Protein AF-A0A9Q3IS56-F1 (afdb_monomer_lite)

Radius of gyration: 15.57 Å; chains: 1; bounding box: 34×29×44 Å

Foldseek 3Di:
DDWDKDFDPVDPPVPRPDPVRIDTQDDDDDDDDDDPVNVCVSCVVVVVVLVVQCDFDFDADPVRNVGDTDHDDDDDDDDPPVRCCVVVVVPDD

Sequence (93 aa):
MGIVALSCLNLPPSICHKLPHLFLSNIMPGPQAANMTMISHLLMPLVDDLLHFKDPVEIPTFQRPNGRMIQVRLLTIVGDSGATHKVGGFASH

Structure (mmCIF, N/CA/C/O backbone):
data_AF-A0A9Q3IS56-F1
#
_entry.id   AF-A0A9Q3IS56-F1
#
loop_
_atom_site.group_PDB
_atom_site.id
_atom_site.type_symbol
_atom_site.label_atom_id
_atom_site.label_alt_id
_atom_site.label_comp_id
_atom_site.label_asym_id
_atom_site.label_entity_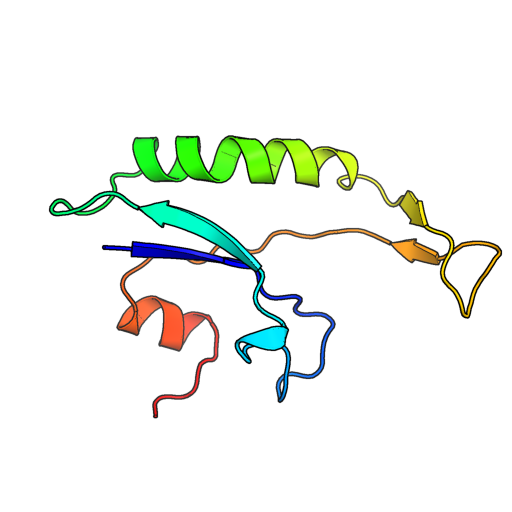id
_atom_site.label_seq_id
_atom_site.pdbx_PDB_ins_code
_atom_site.Cartn_x
_atom_site.Cartn_y
_atom_site.Cartn_z
_atom_site.occupancy
_atom_site.B_iso_or_equiv
_atom_site.auth_seq_id
_atom_site.auth_comp_id
_atom_site.auth_asym_id
_atom_site.auth_atom_id
_atom_site.pdbx_PDB_model_num
ATOM 1 N N . MET A 1 1 ? 3.765 -2.066 -21.477 1.00 70.31 1 MET A N 1
ATOM 2 C CA . MET A 1 1 ? 3.201 -1.177 -20.441 1.00 70.31 1 MET A CA 1
ATOM 3 C C . MET A 1 1 ? 3.075 -1.992 -19.172 1.00 70.31 1 MET A C 1
ATOM 5 O O . MET A 1 1 ? 2.534 -3.087 -19.246 1.00 70.31 1 MET A O 1
ATOM 9 N N . GLY A 1 2 ? 3.642 -1.517 -18.067 1.00 79.94 2 GLY A N 1
ATOM 10 C CA . GLY A 1 2 ? 3.519 -2.165 -16.756 1.00 79.94 2 GLY A CA 1
ATOM 11 C C . GLY A 1 2 ? 2.546 -1.399 -15.864 1.00 79.94 2 GLY A C 1
ATOM 12 O O . GLY A 1 2 ? 2.246 -0.238 -16.138 1.00 79.94 2 GLY A O 1
ATOM 13 N N . ILE A 1 3 ? 2.065 -2.030 -14.798 1.00 86.25 3 ILE A N 1
ATOM 14 C CA . ILE A 1 3 ? 1.191 -1.391 -13.809 1.00 86.25 3 ILE A CA 1
ATOM 15 C C . ILE A 1 3 ? 1.702 -1.658 -12.398 1.00 86.25 3 ILE A C 1
ATOM 17 O O . ILE A 1 3 ? 2.309 -2.695 -12.140 1.00 86.25 3 ILE A O 1
ATOM 21 N N . VAL A 1 4 ? 1.417 -0.732 -11.488 1.00 88.12 4 VAL A N 1
ATOM 22 C CA . VAL A 1 4 ? 1.546 -0.945 -10.044 1.00 88.12 4 VAL A CA 1
ATOM 23 C C . VAL A 1 4 ? 0.146 -0.987 -9.465 1.00 88.12 4 VAL A C 1
ATOM 25 O O . VAL A 1 4 ? -0.549 0.032 -9.436 1.00 88.12 4 VAL A O 1
ATOM 28 N N . ALA A 1 5 ? -0.261 -2.168 -9.016 1.00 89.94 5 ALA A N 1
ATOM 29 C CA . ALA A 1 5 ? -1.526 -2.384 -8.336 1.00 89.94 5 ALA A CA 1
ATOM 30 C C . ALA A 1 5 ? -1.268 -2.814 -6.889 1.00 89.94 5 ALA A C 1
ATOM 32 O O . ALA A 1 5 ? -0.386 -3.630 -6.624 1.00 89.94 5 ALA A O 1
ATOM 33 N N . LEU A 1 6 ? -2.050 -2.269 -5.962 1.00 90.62 6 LEU A N 1
ATOM 34 C CA . LEU A 1 6 ? -2.039 -2.637 -4.553 1.00 90.62 6 LEU A CA 1
ATOM 35 C C . LEU A 1 6 ? -3.253 -3.512 -4.246 1.00 90.62 6 LEU A C 1
ATOM 37 O O . LEU A 1 6 ? -4.361 -3.253 -4.714 1.00 90.62 6 LEU A O 1
ATOM 41 N N . SER A 1 7 ? -3.027 -4.536 -3.431 1.00 90.81 7 SER A N 1
ATOM 42 C CA . SER A 1 7 ? -4.045 -5.472 -2.961 1.00 90.81 7 SER A CA 1
ATOM 43 C C . SER A 1 7 ? -4.081 -5.447 -1.439 1.00 90.81 7 SER A C 1
ATOM 45 O O . SER A 1 7 ? -3.039 -5.557 -0.791 1.00 90.81 7 SER A O 1
ATOM 47 N N . CYS A 1 8 ? -5.274 -5.352 -0.854 1.00 90.75 8 CYS A N 1
ATOM 48 C CA . CYS A 1 8 ? -5.432 -5.451 0.594 1.00 90.75 8 CYS A CA 1
ATOM 49 C C . CYS A 1 8 ? -5.402 -6.923 1.024 1.00 90.75 8 CYS A C 1
ATOM 51 O O . CYS A 1 8 ? -6.382 -7.650 0.861 1.00 90.75 8 CYS A O 1
ATOM 53 N N . LEU A 1 9 ? -4.275 -7.367 1.585 1.00 89.81 9 LEU A N 1
ATOM 54 C CA . LEU A 1 9 ? -4.069 -8.765 1.991 1.00 89.81 9 LEU A CA 1
ATOM 55 C C . LEU A 1 9 ? -4.886 -9.182 3.226 1.00 89.81 9 LEU A C 1
ATOM 57 O O . LEU A 1 9 ? -4.992 -10.368 3.517 1.00 89.81 9 LEU A O 1
ATOM 61 N N . ASN A 1 10 ? -5.498 -8.229 3.934 1.00 89.44 10 ASN A N 1
ATOM 62 C CA . ASN A 1 10 ? -6.436 -8.514 5.022 1.00 89.44 10 ASN A CA 1
ATOM 63 C C . ASN A 1 10 ? -7.821 -8.957 4.519 1.00 89.44 10 ASN A C 1
ATOM 65 O O . ASN A 1 10 ? -8.628 -9.438 5.316 1.00 89.44 10 ASN A O 1
ATOM 69 N N . LEU A 1 11 ? -8.123 -8.778 3.228 1.00 89.56 11 LEU A N 1
ATOM 70 C CA . LEU A 1 11 ? -9.334 -9.326 2.623 1.00 89.56 11 LEU A CA 1
ATOM 71 C C . LEU A 1 11 ? -9.176 -10.838 2.385 1.00 89.56 11 LEU A C 1
ATOM 73 O O . LEU A 1 11 ? -8.059 -11.311 2.174 1.00 89.56 11 LEU A O 1
ATOM 77 N N . PRO A 1 12 ? -10.281 -11.609 2.359 1.00 90.50 12 PRO A N 1
ATOM 78 C CA . PRO A 1 12 ? -10.231 -13.024 2.015 1.00 90.50 12 PRO A CA 1
ATOM 79 C C . PRO A 1 12 ? -9.477 -13.275 0.693 1.00 90.50 12 PRO A C 1
ATOM 81 O O . PRO A 1 12 ? -9.714 -12.545 -0.277 1.00 90.50 12 PRO A O 1
ATOM 84 N N . PRO A 1 13 ? -8.645 -14.335 0.600 1.00 85.62 13 PRO A N 1
ATOM 85 C CA . PRO A 1 13 ? -7.880 -14.658 -0.612 1.00 85.62 13 PRO A CA 1
ATOM 86 C C . PRO A 1 13 ? -8.736 -14.785 -1.879 1.00 85.62 13 PRO A C 1
ATOM 88 O O . PRO A 1 13 ? -8.293 -14.491 -2.984 1.00 85.62 13 PRO A O 1
ATOM 91 N N . SER A 1 14 ? -10.002 -15.179 -1.721 1.00 87.25 14 SER A N 1
ATOM 92 C CA . SER A 1 14 ? -10.973 -15.310 -2.811 1.00 87.25 14 SER A CA 1
ATOM 93 C C . SER A 1 14 ? -11.409 -13.978 -3.434 1.00 87.25 14 SER A C 1
ATOM 95 O O . SER A 1 14 ? -12.058 -13.987 -4.486 1.00 87.25 14 SER A O 1
ATOM 97 N N . ILE A 1 15 ? -11.110 -12.838 -2.796 1.00 90.25 15 ILE A N 1
ATOM 98 C CA . ILE A 1 15 ? -11.532 -11.510 -3.262 1.00 90.25 15 ILE A CA 1
ATOM 99 C C . ILE A 1 15 ? -10.422 -10.457 -3.302 1.00 90.25 15 ILE A C 1
ATOM 101 O O . ILE A 1 15 ? -10.570 -9.513 -4.077 1.00 90.25 15 ILE A O 1
ATOM 105 N N . CYS A 1 16 ? -9.341 -10.597 -2.525 1.00 88.44 16 CYS A N 1
ATOM 106 C CA . CYS A 1 16 ? -8.302 -9.565 -2.385 1.00 88.44 16 CYS A CA 1
ATOM 107 C C . CYS A 1 16 ? -7.648 -9.175 -3.724 1.00 88.44 16 CYS A C 1
ATOM 109 O O . CYS A 1 16 ? -7.309 -8.017 -3.932 1.00 88.44 16 CYS A O 1
ATOM 111 N N . HIS A 1 17 ? -7.573 -10.118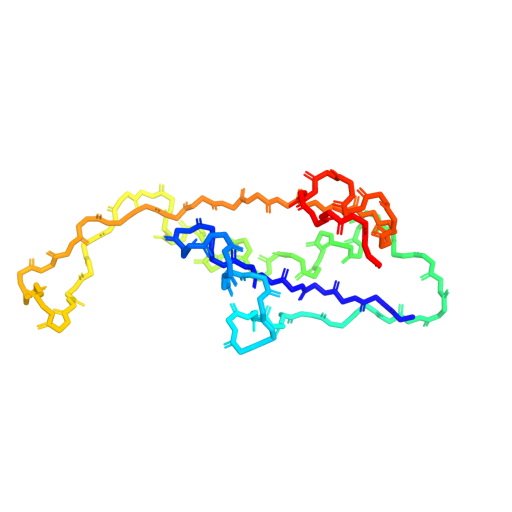 -4.663 1.00 86.69 17 HIS A N 1
ATOM 112 C CA . HIS A 1 17 ? -6.976 -9.935 -5.986 1.00 86.69 17 HIS A CA 1
ATOM 113 C C . HIS A 1 17 ? -7.984 -9.655 -7.111 1.00 86.69 17 HIS A C 1
ATOM 115 O O . HIS A 1 17 ? -7.603 -9.571 -8.278 1.00 86.69 17 HIS A O 1
ATOM 121 N N . LYS A 1 18 ? -9.281 -9.529 -6.803 1.00 88.31 18 LYS A N 1
ATOM 122 C CA . LYS A 1 18 ? -10.293 -9.199 -7.817 1.00 88.31 18 LYS A CA 1
ATOM 123 C C . LYS A 1 18 ? -10.219 -7.717 -8.164 1.00 88.31 18 LYS A C 1
ATOM 125 O O . LYS A 1 18 ? -10.053 -6.890 -7.275 1.00 88.31 18 LYS A O 1
ATOM 130 N N . LEU A 1 19 ? -10.461 -7.389 -9.433 1.00 87.75 19 LEU A N 1
ATOM 131 C CA . LEU A 1 19 ? -10.399 -6.020 -9.958 1.00 87.75 19 LEU A CA 1
ATOM 132 C C . LEU A 1 19 ? -11.109 -4.956 -9.088 1.00 87.75 19 LEU A C 1
ATOM 134 O O . LEU A 1 19 ? -10.510 -3.907 -8.883 1.00 87.75 19 LEU A O 1
ATOM 138 N N . PRO A 1 20 ? -12.302 -5.201 -8.501 1.00 90.94 20 PRO A N 1
ATOM 139 C CA . PRO A 1 20 ? -12.966 -4.209 -7.645 1.00 90.94 20 PRO A CA 1
ATOM 140 C C . PRO A 1 20 ? -12.241 -3.892 -6.327 1.00 90.94 20 PRO A C 1
ATOM 142 O O . PRO A 1 20 ? -12.564 -2.899 -5.687 1.00 90.94 20 PRO A O 1
ATOM 145 N N . HIS A 1 21 ? -11.301 -4.739 -5.898 1.00 89.81 21 HIS A N 1
ATOM 146 C CA . HIS A 1 21 ? -10.544 -4.596 -4.648 1.00 89.81 21 HIS A CA 1
ATOM 147 C C . HIS A 1 21 ? -9.066 -4.256 -4.884 1.00 89.81 21 HIS A C 1
ATOM 149 O O . HIS A 1 21 ? -8.294 -4.183 -3.927 1.00 89.81 21 HIS A O 1
ATOM 155 N N . LEU A 1 22 ? -8.672 -4.059 -6.144 1.00 91.12 22 LEU A N 1
ATOM 156 C CA . LEU A 1 22 ? -7.336 -3.611 -6.507 1.00 91.12 22 LEU A CA 1
ATOM 157 C C . LEU A 1 22 ? -7.308 -2.089 -6.609 1.00 91.12 22 LEU A C 1
ATOM 159 O O . LEU A 1 22 ? -8.170 -1.475 -7.235 1.00 91.12 22 LEU A O 1
ATOM 163 N N . PHE A 1 23 ? -6.272 -1.485 -6.039 1.00 90.81 23 PHE A N 1
ATOM 164 C CA . PHE A 1 23 ? -5.992 -0.065 -6.197 1.00 90.81 23 PHE A CA 1
ATOM 165 C C . PHE A 1 23 ? -4.876 0.124 -7.223 1.00 90.81 23 PHE A C 1
ATOM 167 O O . PHE A 1 23 ? -3.732 -0.266 -6.984 1.00 90.81 23 PHE A O 1
ATOM 174 N N . LEU A 1 24 ? -5.199 0.707 -8.378 1.00 90.62 24 LEU A N 1
ATOM 175 C CA . LEU A 1 24 ? -4.207 1.047 -9.394 1.00 90.62 24 LEU A CA 1
ATOM 176 C C . LEU A 1 24 ? -3.521 2.357 -9.005 1.00 90.62 24 LEU A C 1
ATOM 178 O O . LEU A 1 24 ? -4.150 3.410 -9.017 1.00 90.62 24 LEU A O 1
ATOM 182 N N . SER A 1 25 ? -2.232 2.286 -8.681 1.00 89.56 25 SER A N 1
ATOM 183 C CA . SER A 1 25 ? -1.477 3.452 -8.223 1.00 89.56 25 SER A CA 1
ATOM 184 C C . SER A 1 25 ? -0.667 4.113 -9.332 1.00 89.56 25 SER A C 1
ATOM 186 O O . SER A 1 25 ? -0.633 5.336 -9.405 1.00 89.56 25 SER A O 1
ATOM 188 N N . ASN A 1 26 ? -0.008 3.329 -10.192 1.00 88.25 26 ASN A N 1
ATOM 189 C CA . ASN A 1 26 ? 0.881 3.871 -11.219 1.00 88.25 26 ASN A CA 1
ATOM 190 C C . ASN A 1 26 ? 0.811 3.075 -12.524 1.00 88.25 26 ASN A C 1
ATOM 192 O O . ASN A 1 26 ? 0.601 1.858 -12.527 1.00 88.25 26 ASN A O 1
ATOM 196 N N . ILE A 1 27 ? 1.085 3.772 -13.627 1.00 87.25 27 ILE A N 1
ATOM 197 C CA . ILE A 1 27 ? 1.309 3.188 -14.951 1.00 87.25 27 ILE A CA 1
ATOM 198 C C . ILE A 1 27 ? 2.789 3.361 -15.289 1.00 87.25 27 ILE A C 1
ATOM 200 O O . ILE A 1 27 ? 3.324 4.465 -15.237 1.00 87.25 27 ILE A O 1
ATOM 204 N N . MET A 1 28 ? 3.453 2.264 -15.641 1.00 83.75 28 MET A N 1
ATOM 205 C CA . MET A 1 28 ? 4.856 2.263 -16.045 1.00 83.75 28 MET A CA 1
ATOM 206 C C . MET A 1 28 ? 4.947 2.583 -17.546 1.00 83.75 28 MET A C 1
ATOM 208 O O . MET A 1 28 ? 4.461 1.767 -18.347 1.00 83.75 28 MET A O 1
ATOM 212 N N . PRO A 1 29 ? 5.552 3.719 -17.954 1.00 77.19 29 PRO A N 1
ATOM 213 C CA . PRO A 1 29 ? 5.761 4.037 -19.361 1.00 77.19 29 PRO A CA 1
ATOM 214 C C . PRO A 1 29 ? 6.555 2.938 -20.075 1.00 77.19 29 PRO A C 1
ATOM 216 O O . PRO A 1 29 ? 7.526 2.398 -19.554 1.00 77.19 29 PRO A O 1
ATOM 219 N N . GLY A 1 30 ? 6.100 2.588 -21.277 1.00 71.62 30 GLY A N 1
ATOM 220 C CA . GLY A 1 30 ? 6.801 1.698 -22.202 1.00 71.62 30 GLY A CA 1
ATOM 221 C C . GLY A 1 30 ? 7.683 2.479 -23.183 1.00 71.62 30 GLY A C 1
ATOM 222 O O . GLY A 1 30 ? 7.603 3.706 -23.222 1.00 71.62 30 GLY A O 1
ATOM 223 N N . PRO A 1 31 ? 8.493 1.794 -24.014 1.00 67.44 31 PRO A N 1
ATOM 224 C CA . PRO A 1 31 ? 8.549 0.339 -24.220 1.00 67.44 31 PRO A CA 1
ATOM 225 C C . PRO A 1 31 ? 9.647 -0.382 -23.422 1.00 67.44 31 PRO A C 1
ATOM 227 O O . PRO A 1 31 ? 9.711 -1.609 -23.452 1.00 67.44 31 PRO A O 1
ATOM 230 N N . GLN A 1 32 ? 10.523 0.353 -22.740 1.00 70.12 32 GLN A N 1
ATOM 231 C CA . GLN A 1 32 ? 11.677 -0.225 -22.060 1.00 70.12 32 GLN A CA 1
ATOM 232 C C . GLN A 1 32 ? 11.283 -0.837 -20.710 1.00 70.12 32 GLN A C 1
ATOM 234 O O . GLN A 1 32 ? 10.329 -0.393 -20.070 1.00 70.12 32 GLN A O 1
ATOM 239 N N . ALA A 1 33 ? 12.013 -1.869 -20.279 1.00 71.19 33 ALA A N 1
ATOM 240 C CA . ALA A 1 33 ? 11.841 -2.420 -18.941 1.00 71.19 33 ALA A CA 1
ATOM 241 C C . ALA A 1 33 ? 12.097 -1.321 -17.900 1.00 71.19 33 ALA A C 1
ATOM 243 O O . ALA A 1 33 ? 13.077 -0.578 -18.007 1.00 71.19 33 ALA A O 1
ATOM 244 N N . ALA A 1 34 ? 11.220 -1.218 -16.901 1.00 72.38 34 ALA A N 1
ATOM 245 C CA . ALA A 1 34 ? 11.406 -0.262 -15.822 1.00 72.38 34 ALA A CA 1
ATOM 246 C C . ALA A 1 34 ? 12.703 -0.598 -15.071 1.00 72.38 34 ALA A C 1
ATOM 248 O O . ALA A 1 34 ? 12.902 -1.730 -14.627 1.00 72.38 34 ALA A O 1
ATOM 249 N N . ASN A 1 35 ? 13.601 0.379 -14.955 1.00 80.62 35 ASN A N 1
ATOM 250 C CA . ASN A 1 35 ? 14.808 0.236 -14.148 1.00 80.62 35 ASN A CA 1
ATOM 251 C C . ASN A 1 35 ? 14.491 0.487 -12.661 1.00 80.62 35 ASN A C 1
ATOM 253 O O . ASN A 1 35 ? 13.436 1.030 -12.321 1.00 80.62 35 ASN A O 1
ATOM 257 N N . MET A 1 36 ? 15.406 0.102 -11.763 1.00 80.56 36 MET A N 1
ATOM 258 C CA . MET A 1 36 ? 15.204 0.272 -10.317 1.00 80.56 36 MET A CA 1
ATOM 259 C C . MET A 1 36 ? 14.896 1.722 -9.931 1.00 80.56 36 MET A C 1
ATOM 261 O O . MET A 1 36 ? 13.985 1.948 -9.147 1.00 80.56 36 MET A O 1
ATOM 265 N N . THR A 1 37 ? 15.597 2.699 -10.509 1.00 85.75 37 THR A N 1
ATOM 266 C CA . THR A 1 37 ? 15.401 4.125 -10.212 1.00 85.75 37 THR A CA 1
ATOM 267 C C . THR A 1 37 ? 13.978 4.581 -10.531 1.00 85.75 37 THR A C 1
ATOM 269 O O . THR A 1 37 ? 13.328 5.225 -9.715 1.00 85.75 37 THR A O 1
ATOM 272 N N . MET A 1 38 ? 13.459 4.195 -11.694 1.00 84.06 38 MET A N 1
ATOM 273 C CA . MET A 1 38 ? 12.103 4.501 -12.133 1.00 84.06 38 MET A CA 1
ATOM 274 C C . MET A 1 38 ? 11.054 3.852 -11.223 1.00 84.06 38 MET A C 1
ATOM 276 O O . MET A 1 38 ? 10.093 4.511 -10.833 1.00 84.06 38 MET A O 1
ATOM 280 N N . ILE A 1 39 ? 11.260 2.588 -10.841 1.00 84.12 39 ILE A N 1
ATOM 281 C CA . ILE A 1 39 ? 10.385 1.892 -9.891 1.00 84.12 39 ILE A CA 1
ATOM 282 C C . ILE A 1 39 ? 10.401 2.608 -8.537 1.00 84.12 39 ILE A C 1
ATOM 284 O O . ILE A 1 39 ? 9.340 2.882 -7.987 1.00 84.12 39 ILE A O 1
ATOM 288 N N . SER A 1 40 ? 11.579 2.966 -8.021 1.00 87.06 40 SER A N 1
ATOM 289 C CA . SER A 1 40 ? 11.713 3.707 -6.765 1.00 87.06 40 SER A CA 1
ATOM 290 C C . SER A 1 40 ? 10.999 5.055 -6.815 1.00 87.06 40 SER A C 1
ATOM 292 O O . SER A 1 40 ? 10.269 5.369 -5.884 1.00 87.06 40 SER A O 1
ATOM 294 N N . HIS A 1 41 ? 11.138 5.824 -7.899 1.00 88.19 41 HIS A N 1
ATOM 295 C CA . HIS A 1 41 ? 10.429 7.099 -8.048 1.00 88.19 41 HIS A CA 1
ATOM 296 C C . HIS A 1 41 ? 8.909 6.931 -8.085 1.00 88.19 41 HIS A C 1
ATOM 298 O O . HIS A 1 41 ? 8.200 7.743 -7.503 1.00 88.19 41 HIS A O 1
ATOM 304 N N . LEU A 1 42 ? 8.405 5.877 -8.727 1.00 87.12 42 LEU A N 1
ATOM 305 C CA . LEU A 1 42 ? 6.965 5.616 -8.802 1.00 87.12 42 LEU A CA 1
ATOM 306 C C . LEU A 1 42 ? 6.395 5.094 -7.479 1.00 87.12 42 LEU A C 1
ATOM 308 O O . LEU A 1 42 ? 5.240 5.360 -7.156 1.00 87.12 42 LEU A O 1
ATOM 312 N N . LEU A 1 43 ? 7.198 4.373 -6.696 1.00 87.25 43 LEU A N 1
ATOM 313 C CA . LEU A 1 43 ? 6.809 3.898 -5.369 1.00 87.25 43 LEU A CA 1
ATOM 314 C C . LEU A 1 43 ? 6.997 4.949 -4.269 1.00 87.25 43 LEU A C 1
ATOM 316 O O . LEU A 1 43 ? 6.379 4.808 -3.222 1.00 87.25 43 LEU A O 1
ATOM 320 N N . MET A 1 44 ? 7.817 5.983 -4.478 1.00 90.62 44 MET A N 1
ATOM 321 C CA . MET A 1 44 ? 8.133 6.988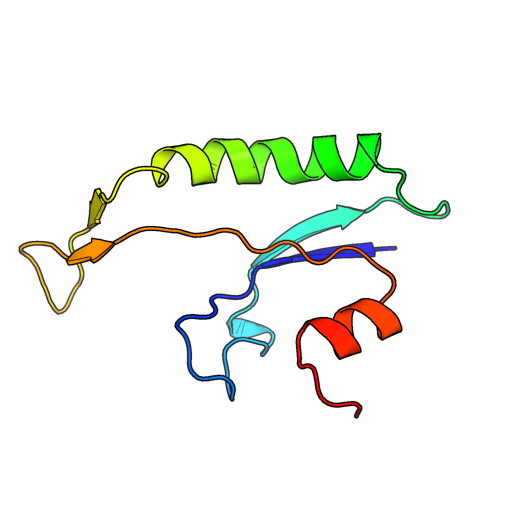 -3.456 1.00 90.62 44 MET A CA 1
ATOM 322 C C . MET A 1 44 ? 6.885 7.667 -2.868 1.00 90.62 44 MET A C 1
ATOM 324 O O . MET A 1 44 ? 6.750 7.613 -1.651 1.00 90.62 44 MET A O 1
ATOM 328 N N . PRO A 1 45 ? 5.908 8.158 -3.664 1.00 90.19 45 PRO A N 1
ATOM 329 C CA . PRO A 1 45 ? 4.695 8.757 -3.103 1.00 90.19 45 PRO A CA 1
ATOM 330 C C . PRO A 1 45 ? 3.882 7.765 -2.264 1.00 90.19 45 PRO A C 1
ATOM 332 O O . PRO A 1 45 ? 3.395 8.103 -1.193 1.00 90.19 45 PRO A O 1
ATOM 335 N N . LEU A 1 46 ? 3.789 6.508 -2.718 1.00 89.62 46 LEU A N 1
ATOM 336 C CA . LEU A 1 46 ? 3.115 5.453 -1.959 1.00 89.62 46 LEU A CA 1
ATOM 337 C C . LEU A 1 46 ? 3.823 5.171 -0.635 1.00 89.62 46 LEU A C 1
ATOM 339 O O . LEU A 1 46 ? 3.168 4.955 0.377 1.00 89.62 46 LEU A O 1
ATOM 343 N N . VAL A 1 47 ? 5.155 5.118 -0.641 1.00 89.38 47 VAL A N 1
ATOM 344 C CA . VAL A 1 47 ? 5.941 4.886 0.573 1.00 89.38 47 VAL A CA 1
ATOM 345 C C . VAL A 1 47 ? 5.778 6.058 1.536 1.00 89.38 47 VAL A C 1
ATOM 347 O O . VAL A 1 47 ? 5.549 5.812 2.716 1.00 89.38 47 VAL A O 1
ATOM 350 N N . ASP A 1 48 ? 5.830 7.295 1.046 1.00 92.06 48 ASP A N 1
ATOM 351 C CA . ASP A 1 48 ? 5.653 8.504 1.855 1.00 92.06 48 ASP A CA 1
ATOM 352 C C . ASP A 1 48 ? 4.264 8.544 2.509 1.00 92.06 48 ASP A C 1
ATOM 354 O O . ASP A 1 48 ? 4.151 8.772 3.714 1.00 92.06 48 ASP A O 1
ATOM 358 N N . ASP A 1 49 ? 3.209 8.207 1.762 1.00 89.19 49 ASP A N 1
ATOM 359 C CA . ASP A 1 49 ? 1.853 8.100 2.305 1.00 89.19 49 ASP A CA 1
ATOM 360 C C . ASP A 1 49 ? 1.751 6.996 3.366 1.00 89.19 49 ASP A C 1
ATOM 362 O O . ASP A 1 49 ? 1.148 7.188 4.426 1.00 89.19 49 ASP A O 1
ATOM 366 N N . LEU A 1 50 ? 2.368 5.842 3.106 1.00 88.62 50 LEU A N 1
ATOM 367 C CA . LEU A 1 50 ? 2.340 4.686 4.000 1.00 88.62 50 LEU A CA 1
ATOM 368 C C . LEU A 1 50 ? 3.217 4.857 5.244 1.00 88.62 50 LEU A C 1
ATOM 370 O O . LEU A 1 50 ? 2.946 4.223 6.265 1.00 88.62 50 LEU A O 1
ATOM 374 N N . LEU A 1 51 ? 4.225 5.730 5.205 1.00 90.12 51 LEU A N 1
ATOM 375 C CA . LEU A 1 51 ? 5.065 6.050 6.358 1.00 90.12 51 LEU A CA 1
ATOM 376 C C . LEU A 1 51 ? 4.272 6.715 7.487 1.00 90.12 51 LEU A C 1
ATOM 378 O O . LEU A 1 51 ? 4.620 6.517 8.651 1.00 90.12 51 LEU A O 1
ATOM 382 N N . HIS A 1 52 ? 3.164 7.398 7.183 1.00 87.00 52 HIS A N 1
ATOM 383 C CA . HIS A 1 52 ? 2.232 7.892 8.204 1.00 87.00 52 HIS A CA 1
ATOM 384 C C . HIS A 1 52 ? 1.610 6.765 9.047 1.00 87.00 52 HIS A C 1
ATOM 386 O O . HIS A 1 52 ? 1.159 7.007 10.162 1.00 87.00 52 HIS A O 1
ATOM 392 N N . PHE A 1 53 ? 1.615 5.530 8.536 1.00 89.19 53 PHE A N 1
ATOM 393 C CA . PHE A 1 53 ? 1.097 4.330 9.198 1.00 89.19 53 PHE A CA 1
ATOM 394 C C . PHE A 1 53 ? 2.211 3.400 9.700 1.00 89.19 53 PHE A C 1
ATOM 396 O O . PHE A 1 53 ? 1.959 2.220 9.973 1.00 89.19 53 PHE A O 1
ATOM 403 N N . LYS A 1 54 ? 3.450 3.907 9.791 1.00 88.25 54 LYS A N 1
ATOM 404 C CA . LYS A 1 54 ? 4.599 3.168 10.332 1.00 88.25 54 LYS A CA 1
ATOM 405 C C . LYS A 1 54 ? 4.320 2.702 11.760 1.00 88.25 54 LYS A C 1
ATOM 407 O O . LYS A 1 54 ? 4.515 1.525 12.085 1.00 88.25 54 LYS A O 1
ATOM 412 N N . ASP A 1 55 ? 3.833 3.624 12.579 1.00 91.06 55 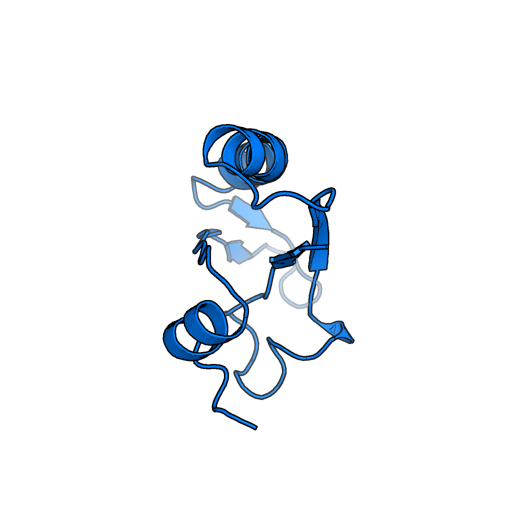ASP A N 1
ATOM 413 C CA . ASP A 1 55 ? 3.368 3.341 13.928 1.00 91.06 55 ASP A CA 1
ATOM 414 C C . ASP A 1 55 ? 1.864 3.032 13.909 1.00 91.06 55 ASP A C 1
ATOM 416 O O . ASP A 1 55 ? 1.143 3.529 13.039 1.00 91.06 55 ASP A O 1
ATOM 420 N N . PRO A 1 56 ? 1.365 2.185 14.829 1.00 92.12 56 PRO A N 1
ATOM 421 C CA . PRO A 1 56 ? -0.057 1.896 14.909 1.00 92.12 56 PRO A CA 1
ATOM 422 C C . PRO A 1 56 ? -0.878 3.173 15.106 1.00 92.12 56 PRO A C 1
ATOM 424 O O . PRO A 1 56 ? -0.624 3.938 16.035 1.00 92.12 56 PRO A O 1
ATOM 427 N N . VAL A 1 57 ? -1.894 3.367 14.269 1.00 91.69 57 VAL A N 1
ATOM 428 C CA . VAL A 1 57 ? -2.823 4.499 14.363 1.00 91.69 57 VAL A CA 1
ATOM 429 C C . VAL A 1 57 ? -4.224 4.009 14.690 1.00 91.69 57 VAL A C 1
ATOM 431 O O . VAL A 1 57 ? -4.631 2.916 14.290 1.00 91.69 57 VAL A O 1
ATOM 434 N N . GLU A 1 58 ? -4.980 4.824 15.411 1.00 93.88 58 GLU A N 1
ATOM 435 C CA . GLU A 1 58 ? -6.368 4.532 15.741 1.00 93.88 58 GLU A CA 1
ATOM 436 C C . GLU A 1 58 ? -7.299 5.141 14.689 1.00 93.88 58 GLU A C 1
ATOM 438 O O . GLU A 1 58 ? -7.341 6.357 14.516 1.00 93.88 58 GLU A O 1
ATOM 443 N N . ILE A 1 59 ? -8.049 4.298 13.971 1.00 90.88 59 ILE A N 1
ATOM 444 C CA . ILE A 1 59 ? -9.012 4.754 12.957 1.00 90.88 59 ILE A CA 1
ATOM 445 C C . ILE A 1 59 ? -10.437 4.362 13.356 1.00 90.88 59 ILE A C 1
ATOM 447 O O . ILE A 1 59 ? -10.734 3.165 13.459 1.00 90.88 59 ILE A O 1
ATOM 451 N N . PRO A 1 60 ? -11.349 5.335 13.544 1.00 92.38 60 PRO A N 1
ATOM 452 C CA . PRO A 1 60 ? -12.775 5.083 13.718 1.00 92.38 60 PRO A CA 1
ATOM 453 C C . PRO A 1 60 ? -13.361 4.358 12.511 1.00 92.38 60 PRO A C 1
ATOM 455 O O . PRO A 1 60 ? -13.100 4.698 11.360 1.00 92.38 60 PRO A O 1
ATOM 458 N N . THR A 1 61 ? -14.195 3.357 12.765 1.00 90.31 61 THR A N 1
ATOM 459 C CA . THR A 1 61 ? -14.906 2.637 11.701 1.00 90.31 61 THR A CA 1
ATOM 460 C C . THR A 1 61 ? -16.386 2.572 12.022 1.00 90.31 61 THR A C 1
ATOM 462 O O . THR A 1 61 ? -16.766 2.673 13.185 1.00 90.31 61 THR A O 1
ATOM 465 N N . PHE A 1 62 ? -17.228 2.340 11.012 1.00 91.50 62 PHE A N 1
ATOM 466 C CA . PHE A 1 62 ? -18.683 2.280 11.194 1.00 91.50 62 PHE A CA 1
ATOM 467 C C . PHE A 1 62 ? -19.116 1.346 12.341 1.00 91.50 62 PHE A C 1
ATOM 469 O O . PHE A 1 62 ? -19.980 1.691 13.137 1.00 91.50 62 PHE A O 1
ATOM 476 N N . GLN A 1 63 ? -18.470 0.182 12.470 1.00 93.44 63 GLN A N 1
ATOM 477 C CA . GLN A 1 63 ? -18.774 -0.799 13.520 1.00 93.44 63 GLN A CA 1
ATOM 478 C C . GLN A 1 63 ? -18.038 -0.548 14.848 1.00 93.44 63 GLN A C 1
ATOM 480 O O . GLN A 1 63 ? -18.367 -1.167 15.858 1.00 93.44 63 GLN A O 1
ATOM 485 N N . ARG A 1 64 ? -17.011 0.309 14.861 1.00 90.94 64 ARG A N 1
ATOM 486 C CA . ARG A 1 64 ? -16.199 0.633 16.045 1.00 90.94 64 ARG A CA 1
ATOM 487 C C . ARG A 1 64 ? -15.947 2.147 16.079 1.00 90.94 64 ARG A C 1
ATOM 489 O O . ARG A 1 64 ? -14.900 2.588 15.597 1.00 90.94 64 ARG A O 1
ATOM 496 N N . PRO A 1 65 ? -16.890 2.932 16.637 1.00 90.94 65 PRO A N 1
ATOM 497 C CA . PRO A 1 65 ? -16.773 4.390 16.725 1.00 90.94 65 PRO A CA 1
ATOM 498 C C . PRO A 1 65 ? -15.573 4.837 17.560 1.00 90.94 65 PRO A C 1
ATOM 500 O O . PRO A 1 65 ? -14.944 5.837 17.241 1.00 90.94 65 PRO A O 1
ATOM 503 N N . ASN A 1 66 ? -15.217 4.046 18.577 1.00 91.19 66 ASN A N 1
ATOM 504 C CA . ASN A 1 66 ? -14.068 4.303 19.446 1.00 91.19 66 ASN A CA 1
ATOM 505 C C . ASN A 1 66 ? -12.716 4.072 18.761 1.00 91.19 66 ASN A C 1
ATOM 507 O O . ASN A 1 66 ? -11.704 4.271 19.404 1.00 91.19 66 ASN A O 1
ATOM 511 N N . GLY A 1 67 ? -12.691 3.637 17.498 1.00 91.81 67 GLY A N 1
ATOM 512 C CA . GLY A 1 67 ? -11.448 3.337 16.804 1.00 91.81 67 GLY A CA 1
ATOM 513 C C . GLY A 1 67 ? -11.122 1.852 16.725 1.00 91.81 67 GLY A C 1
ATOM 514 O O . GLY A 1 67 ? -11.638 1.004 17.460 1.00 91.81 67 GLY A O 1
ATOM 515 N N . ARG A 1 68 ? -10.266 1.526 15.762 1.00 91.25 68 ARG A N 1
ATOM 516 C CA . ARG A 1 68 ? -9.478 0.299 15.735 1.00 91.25 68 ARG A CA 1
ATOM 517 C C . ARG A 1 68 ? -8.023 0.687 15.556 1.00 91.25 68 ARG A C 1
ATOM 519 O O . ARG A 1 68 ? -7.710 1.454 14.649 1.00 91.25 68 ARG A O 1
ATOM 526 N N . MET A 1 69 ? -7.159 0.108 16.382 1.00 93.06 69 MET A N 1
ATOM 527 C CA . MET A 1 69 ? -5.719 0.172 16.172 1.00 93.06 69 MET A CA 1
ATOM 528 C C . MET A 1 69 ? -5.375 -0.596 14.901 1.00 93.06 69 MET A C 1
ATOM 530 O O . MET A 1 69 ? -5.629 -1.800 14.809 1.00 93.06 69 MET A O 1
ATOM 534 N N . ILE A 1 70 ? -4.819 0.103 13.919 1.00 90.06 70 ILE A N 1
ATOM 535 C CA . ILE A 1 70 ? -4.361 -0.480 12.666 1.00 90.06 70 ILE A CA 1
ATOM 536 C C . ILE A 1 70 ? -2.880 -0.186 12.464 1.00 90.06 70 ILE A C 1
ATOM 538 O O . ILE A 1 70 ? -2.383 0.876 12.826 1.00 90.06 70 ILE A O 1
ATOM 542 N N . GLN A 1 71 ? -2.183 -1.133 11.850 1.00 88.94 71 GLN A N 1
ATOM 543 C CA . GLN A 1 71 ? -0.834 -0.940 11.340 1.00 88.94 71 GLN A CA 1
ATOM 544 C C . GLN A 1 71 ? -0.828 -1.397 9.887 1.00 88.94 71 GLN A C 1
ATOM 546 O O . GLN A 1 71 ? -1.324 -2.484 9.581 1.00 88.94 71 GLN A O 1
ATOM 551 N N . VAL A 1 72 ? -0.266 -0.581 8.999 1.00 89.56 72 VAL A N 1
ATOM 552 C CA . VAL A 1 72 ? -0.139 -0.934 7.585 1.00 89.56 72 VAL A CA 1
ATOM 553 C C . VAL A 1 72 ? 1.258 -1.488 7.336 1.00 89.56 72 VAL A C 1
ATOM 555 O O . VAL A 1 72 ? 2.251 -0.964 7.835 1.00 89.56 72 VAL A O 1
ATOM 558 N N . ARG A 1 73 ? 1.343 -2.580 6.574 1.00 87.12 73 ARG A N 1
ATOM 559 C CA . ARG A 1 73 ? 2.613 -3.161 6.130 1.00 87.12 73 ARG A CA 1
ATOM 560 C C . ARG A 1 73 ? 2.596 -3.297 4.620 1.00 87.12 73 ARG A C 1
ATOM 562 O O . ARG A 1 73 ? 1.660 -3.865 4.063 1.00 87.12 73 ARG A O 1
ATOM 569 N N . LEU A 1 74 ? 3.636 -2.776 3.979 1.00 86.44 74 LEU A N 1
ATOM 570 C CA . LEU A 1 74 ? 3.805 -2.861 2.537 1.00 86.44 74 LEU A CA 1
ATOM 571 C C . LEU A 1 74 ? 4.650 -4.085 2.184 1.00 86.44 74 LEU A C 1
ATOM 573 O O . LEU A 1 74 ? 5.762 -4.245 2.686 1.00 86.44 74 LEU A O 1
ATOM 577 N N . LEU A 1 75 ? 4.124 -4.923 1.294 1.00 86.06 75 LEU A N 1
ATOM 578 C CA . LEU A 1 75 ? 4.869 -5.980 0.622 1.00 86.06 75 LEU A CA 1
ATOM 579 C C . LEU A 1 75 ? 4.879 -5.666 -0.872 1.00 86.06 75 LEU A C 1
ATOM 581 O O . LEU A 1 75 ? 3.822 -5.608 -1.499 1.00 86.06 75 LEU A O 1
ATOM 585 N N . THR A 1 76 ? 6.069 -5.483 -1.436 1.00 83.25 76 THR A N 1
ATOM 586 C CA . THR A 1 76 ? 6.240 -5.154 -2.854 1.00 83.25 76 THR A CA 1
ATOM 587 C C . THR A 1 76 ? 6.842 -6.345 -3.586 1.00 83.25 76 THR A C 1
ATOM 589 O O . THR A 1 76 ? 7.900 -6.840 -3.201 1.00 83.25 76 THR A O 1
ATOM 592 N N . ILE A 1 77 ? 6.191 -6.781 -4.665 1.00 84.00 77 ILE A N 1
ATOM 593 C CA . ILE A 1 77 ? 6.722 -7.783 -5.593 1.00 84.00 77 ILE A CA 1
ATOM 594 C C . ILE A 1 77 ? 6.917 -7.086 -6.937 1.00 84.00 77 ILE A C 1
ATOM 596 O O . ILE A 1 77 ? 5.970 -6.544 -7.502 1.00 84.00 77 ILE A O 1
ATOM 600 N N . VAL A 1 78 ? 8.151 -7.088 -7.436 1.00 79.88 78 VAL A N 1
ATOM 601 C CA . VAL A 1 78 ? 8.511 -6.496 -8.728 1.00 79.88 78 VAL A CA 1
ATOM 602 C C . VAL A 1 78 ? 9.053 -7.595 -9.626 1.00 79.88 78 VAL A C 1
ATOM 604 O O . VAL A 1 78 ? 9.965 -8.323 -9.246 1.00 79.88 78 VAL A O 1
ATOM 607 N N . GLY A 1 79 ? 8.494 -7.710 -10.821 1.00 78.56 79 GLY A N 1
ATOM 608 C CA . GLY A 1 79 ? 8.904 -8.683 -11.822 1.00 78.56 79 GLY A CA 1
ATOM 609 C C . GLY A 1 79 ? 7.959 -8.640 -13.014 1.00 78.56 79 GLY A C 1
ATOM 610 O O . GLY A 1 79 ? 7.008 -7.857 -13.033 1.00 78.56 79 GLY A O 1
ATOM 611 N N . ASP A 1 80 ? 8.206 -9.491 -14.005 1.00 80.62 80 ASP A N 1
ATOM 612 C CA . ASP A 1 80 ? 7.205 -9.747 -15.037 1.00 80.62 80 ASP A CA 1
ATOM 613 C C . ASP A 1 80 ? 5.944 -10.407 -14.441 1.00 80.62 80 ASP A C 1
ATOM 615 O O . ASP A 1 80 ? 5.915 -10.840 -13.281 1.00 80.62 80 ASP A O 1
ATOM 619 N N . SER A 1 81 ? 4.870 -10.475 -15.228 1.00 75.06 81 SER A N 1
ATOM 620 C CA . SER A 1 81 ? 3.605 -11.063 -14.779 1.00 75.06 81 SER A CA 1
ATOM 621 C C . SER A 1 81 ? 3.756 -12.528 -14.352 1.00 75.06 81 SER A C 1
ATOM 623 O O . SER A 1 81 ? 3.147 -12.944 -13.374 1.00 75.06 81 SER A O 1
ATOM 625 N N . GLY A 1 82 ? 4.612 -13.313 -15.010 1.00 79.12 82 GLY A N 1
ATOM 626 C CA . GLY A 1 82 ? 4.821 -14.721 -14.671 1.00 79.12 82 GLY A CA 1
ATOM 627 C C . GLY A 1 82 ? 5.520 -14.908 -13.322 1.00 79.12 82 GLY A C 1
ATOM 628 O O . GLY A 1 82 ? 5.093 -15.723 -12.501 1.00 79.12 82 GLY A O 1
ATOM 629 N N . ALA A 1 83 ? 6.578 -14.140 -13.069 1.00 81.19 83 ALA A N 1
ATOM 630 C CA . ALA A 1 83 ? 7.320 -14.152 -11.815 1.00 81.19 83 ALA A CA 1
ATOM 631 C C . ALA A 1 83 ? 6.468 -13.616 -10.657 1.00 81.19 83 ALA A C 1
ATOM 633 O O . ALA A 1 83 ? 6.389 -14.245 -9.600 1.00 81.19 83 ALA A O 1
ATOM 634 N N . THR A 1 84 ? 5.783 -12.490 -10.869 1.00 81.44 84 THR A N 1
ATOM 635 C CA . THR A 1 84 ? 4.916 -11.881 -9.850 1.00 81.44 84 THR A CA 1
ATOM 636 C C . THR A 1 84 ? 3.733 -12.780 -9.504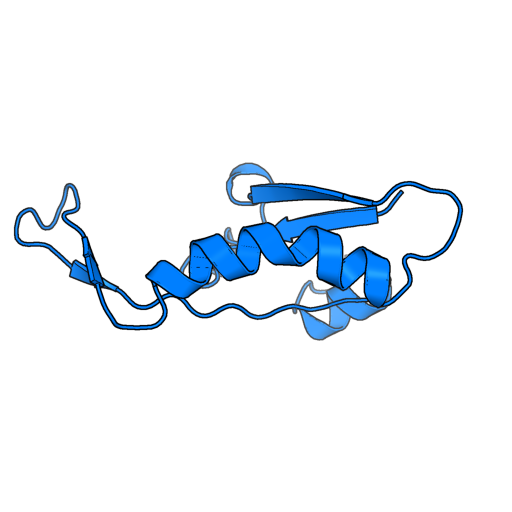 1.00 81.44 84 THR A C 1
ATOM 638 O O . THR A 1 84 ? 3.409 -12.906 -8.325 1.00 81.44 84 THR A O 1
ATOM 641 N N . HIS A 1 85 ? 3.143 -13.483 -10.477 1.00 80.94 85 HIS A N 1
ATOM 642 C CA . HIS A 1 85 ? 2.055 -14.424 -10.214 1.00 80.94 85 HIS A CA 1
ATOM 643 C C . HIS A 1 85 ? 2.496 -15.594 -9.327 1.00 80.94 85 HIS A C 1
ATOM 645 O O . HIS A 1 85 ? 1.819 -15.914 -8.349 1.00 80.94 85 HIS A O 1
ATOM 651 N N . LYS A 1 86 ? 3.668 -16.184 -9.607 1.00 78.56 86 LYS A N 1
ATOM 652 C CA . LYS A 1 86 ? 4.223 -17.287 -8.803 1.00 78.56 86 LYS A CA 1
ATOM 653 C C . LYS A 1 86 ? 4.492 -16.877 -7.358 1.00 78.56 86 LYS A C 1
ATOM 655 O O . LYS A 1 86 ? 4.160 -17.624 -6.444 1.00 78.56 86 LYS A O 1
ATOM 660 N N . VAL A 1 87 ? 5.095 -15.706 -7.154 1.00 78.25 87 VAL A N 1
ATOM 661 C CA . VAL A 1 87 ? 5.451 -15.217 -5.811 1.00 78.25 87 VAL A CA 1
ATOM 662 C C . VAL A 1 87 ? 4.21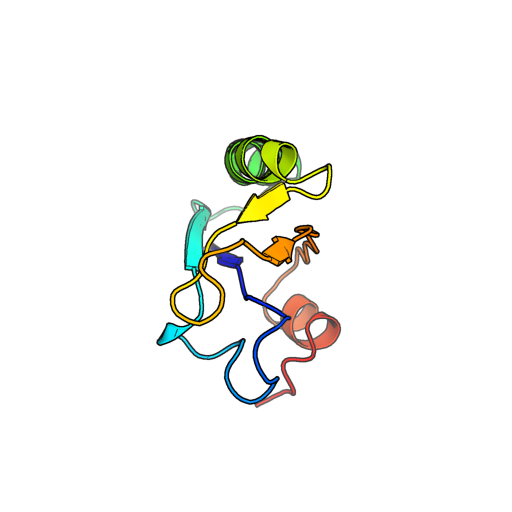8 -14.715 -5.057 1.00 78.25 87 VAL A C 1
ATOM 664 O O . VAL A 1 87 ? 4.092 -14.949 -3.860 1.00 78.25 87 VAL A O 1
ATOM 667 N N . GLY A 1 88 ? 3.289 -14.054 -5.750 1.00 75.12 88 GLY A N 1
ATOM 668 C CA . GLY A 1 88 ? 2.086 -13.471 -5.157 1.00 75.12 88 GLY A CA 1
ATOM 669 C C . GLY A 1 88 ? 0.967 -14.469 -4.860 1.00 75.12 88 GLY A C 1
ATOM 670 O O . GLY A 1 88 ? -0.085 -14.056 -4.389 1.00 75.12 88 GLY A O 1
ATOM 671 N N . GLY A 1 89 ? 1.160 -15.763 -5.140 1.00 70.81 89 GLY A N 1
ATOM 672 C CA . GLY A 1 89 ? 0.124 -16.778 -4.932 1.00 70.81 89 GLY A CA 1
ATOM 673 C C . GLY A 1 89 ? -1.040 -16.681 -5.924 1.00 70.81 89 GLY A C 1
ATOM 674 O O . GLY A 1 89 ? -2.100 -17.260 -5.686 1.00 70.81 89 GLY A O 1
ATOM 675 N N . PHE A 1 90 ? -0.848 -15.984 -7.048 1.00 66.69 90 PHE A N 1
ATOM 676 C CA . PHE A 1 90 ? -1.782 -16.007 -8.166 1.00 66.69 90 PHE A CA 1
ATOM 677 C C . PHE A 1 90 ? -1.602 -17.356 -8.866 1.00 66.69 90 PHE A C 1
ATOM 679 O O . PHE A 1 90 ? -0.731 -17.528 -9.722 1.00 66.69 90 PHE A O 1
ATOM 686 N N . ALA A 1 91 ? -2.366 -18.353 -8.413 1.00 53.78 91 ALA A N 1
ATOM 687 C CA . ALA A 1 91 ? -2.360 -19.689 -8.990 1.00 53.78 91 ALA A CA 1
ATOM 688 C C . ALA A 1 91 ? -2.567 -19.585 -10.506 1.00 53.78 91 ALA A C 1
ATOM 690 O O . ALA A 1 91 ? -3.478 -18.899 -10.966 1.00 53.78 91 ALA A O 1
ATOM 691 N N . SER A 1 92 ? -1.669 -20.222 -11.259 1.00 47.41 92 SER A N 1
ATOM 692 C CA . SER A 1 92 ? -1.632 -20.189 -12.717 1.00 47.41 92 SER A CA 1
ATOM 693 C C . SER A 1 92 ? -2.992 -20.576 -13.294 1.00 47.41 92 SER A C 1
ATOM 695 O O . SER A 1 92 ? -3.377 -21.741 -13.214 1.00 47.41 92 SER A O 1
ATOM 697 N N . HIS A 1 93 ? -3.703 -19.610 -13.870 1.00 45.91 93 HIS A N 1
ATOM 698 C CA . HIS A 1 93 ? -4.781 -19.870 -14.811 1.00 45.91 93 HIS A CA 1
ATOM 699 C C . HIS A 1 93 ? -4.513 -19.098 -16.101 1.00 45.91 93 HIS A C 1
ATOM 701 O O . HIS A 1 93 ? -3.981 -17.967 -16.005 1.00 45.91 93 HIS A O 1
#

Secondary structure (DSSP, 8-state):
-EEEEEE-TTS-HHHHTSGGGEEEEEEE-SSSPPPHHHHHHHHHHHHHHHHTTSS-EEEEETTEEEEEEE--------S-HHHHHHHTT----

Organism: NCBI:txid1389203

pLDDT: mean 84.59, std 9.17, range [45.91, 93.88]